Protein AF-A0A1B6L1N0-F1 (afdb_monomer_lite)

Sequence (142 aa):
MAKFVKIVRNNWKKSTFGAIAVVYGINYGHEKYKIEQLMRTYCEEAVQYGDIPVPPTLKPRHVTVILNPAANRKKAKANFEKYCAPLLHLAGYTVNIVQTESEGQARTLAADVKDTDMIVVAGGDGTLSETVTGLMRAHGRV

Structure (mmCIF, N/CA/C/O backbone):
data_AF-A0A1B6L1N0-F1
#
_entry.id   AF-A0A1B6L1N0-F1
#
loop_
_atom_site.group_PDB
_atom_site.id
_atom_site.type_symbol
_atom_site.label_atom_id
_atom_site.label_alt_id
_atom_site.label_comp_id
_atom_site.label_asym_id
_atom_site.label_entity_id
_atom_site.label_seq_id
_atom_site.pdbx_PDB_ins_code
_atom_site.Cartn_x
_atom_site.Cartn_y
_atom_site.Cartn_z
_atom_site.occupancy
_atom_site.B_iso_or_equiv
_atom_site.auth_seq_id
_atom_site.auth_comp_id
_atom_site.auth_asym_id
_atom_site.auth_atom_id
_atom_site.pdbx_PDB_model_num
ATOM 1 N N . MET A 1 1 ? 26.528 -6.184 -44.202 1.00 54.28 1 MET A N 1
ATOM 2 C CA . MET A 1 1 ? 27.504 -6.466 -43.121 1.00 54.28 1 MET A CA 1
ATOM 3 C C . MET A 1 1 ? 28.677 -5.478 -43.083 1.00 54.28 1 MET A C 1
ATOM 5 O O . MET A 1 1 ? 28.771 -4.736 -42.115 1.00 54.28 1 MET A O 1
ATOM 9 N N . ALA A 1 2 ? 29.519 -5.364 -44.122 1.00 67.88 2 ALA A N 1
ATOM 10 C CA . ALA A 1 2 ? 30.729 -4.515 -44.088 1.00 67.88 2 ALA A CA 1
ATOM 11 C C . ALA A 1 2 ? 30.488 -3.010 -43.805 1.00 67.88 2 ALA A C 1
ATOM 13 O O . ALA A 1 2 ? 31.285 -2.368 -43.122 1.00 67.88 2 ALA A O 1
ATOM 14 N N . LYS A 1 3 ? 29.369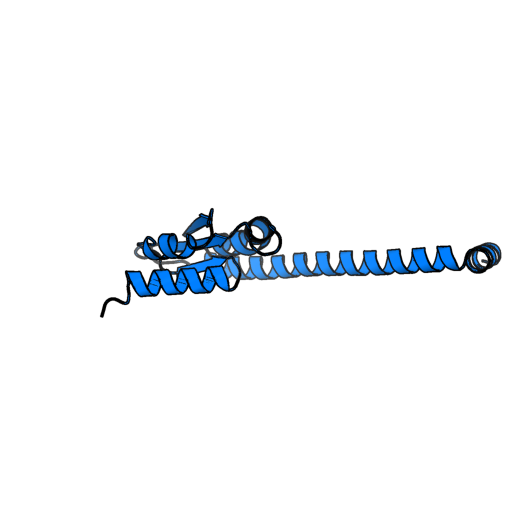 -2.443 -44.282 1.00 69.81 3 LYS A N 1
ATOM 15 C CA . LYS A 1 3 ? 28.990 -1.044 -44.003 1.00 69.81 3 LYS A CA 1
ATOM 16 C C . LYS A 1 3 ? 28.585 -0.826 -42.538 1.00 69.81 3 LYS A C 1
ATOM 18 O O . LYS A 1 3 ? 28.975 0.174 -41.952 1.00 69.81 3 LYS A O 1
ATOM 23 N N . PHE A 1 4 ? 27.883 -1.786 -41.933 1.00 70.00 4 PHE A N 1
ATOM 24 C CA . PHE A 1 4 ? 27.457 -1.727 -40.529 1.00 70.00 4 PHE A CA 1
ATOM 25 C C . PHE A 1 4 ? 28.659 -1.782 -39.581 1.00 70.00 4 PHE A C 1
ATOM 27 O O . PHE A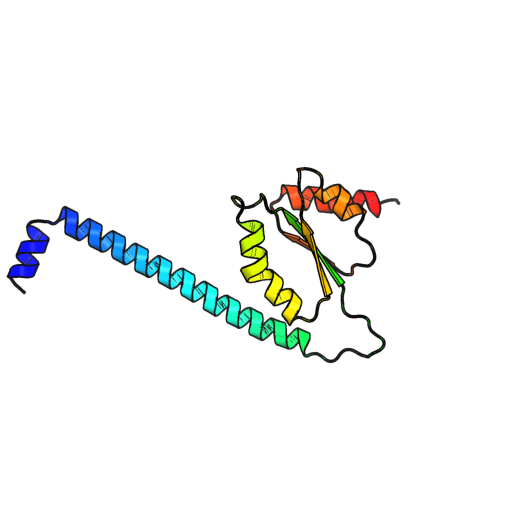 1 4 ? 28.798 -0.932 -38.709 1.00 70.00 4 PHE A O 1
ATOM 34 N N . VAL A 1 5 ? 29.601 -2.697 -39.836 1.00 72.88 5 VAL A N 1
ATOM 35 C CA . VAL A 1 5 ? 30.852 -2.799 -39.066 1.00 72.88 5 VAL A CA 1
ATOM 36 C C . VAL A 1 5 ? 31.681 -1.512 -39.171 1.00 72.88 5 VAL A C 1
ATOM 38 O O . VAL A 1 5 ? 32.196 -1.031 -38.163 1.00 72.88 5 VAL A O 1
ATOM 41 N N . LYS A 1 6 ? 31.766 -0.893 -40.361 1.00 70.38 6 LYS A N 1
ATOM 42 C CA . LYS A 1 6 ? 32.424 0.417 -40.525 1.00 70.38 6 LYS A CA 1
ATOM 43 C C . LYS A 1 6 ? 31.723 1.529 -39.743 1.00 70.38 6 LYS A C 1
ATOM 45 O O . LYS A 1 6 ? 32.414 2.341 -39.140 1.00 70.38 6 LYS A O 1
ATOM 50 N N . ILE A 1 7 ? 30.390 1.567 -39.726 1.00 71.69 7 ILE A N 1
ATOM 51 C CA . ILE A 1 7 ? 29.609 2.572 -38.984 1.00 71.69 7 ILE A CA 1
ATOM 52 C C . ILE A 1 7 ? 29.810 2.421 -37.472 1.00 71.69 7 ILE A C 1
ATOM 54 O O . ILE A 1 7 ? 30.068 3.419 -36.800 1.00 71.69 7 ILE A O 1
ATOM 58 N N . VAL A 1 8 ? 29.758 1.188 -36.957 1.00 73.00 8 VAL A N 1
ATOM 59 C CA . VAL A 1 8 ? 30.007 0.877 -35.539 1.00 73.00 8 VAL A CA 1
ATOM 60 C C . VAL A 1 8 ? 31.433 1.261 -35.146 1.00 73.00 8 VAL A C 1
ATOM 62 O O . VAL A 1 8 ? 31.630 1.921 -34.131 1.00 73.00 8 VAL A O 1
ATOM 65 N N . ARG A 1 9 ? 32.430 0.936 -35.979 1.00 73.25 9 ARG A N 1
ATOM 66 C CA . ARG A 1 9 ? 33.833 1.293 -35.720 1.00 73.25 9 ARG A CA 1
ATOM 67 C C . ARG A 1 9 ? 34.082 2.804 -35.787 1.00 73.25 9 ARG A C 1
ATOM 69 O O . ARG A 1 9 ? 34.822 3.334 -34.967 1.00 73.25 9 ARG A O 1
ATOM 76 N N . ASN A 1 10 ? 33.464 3.501 -36.742 1.00 78.69 10 ASN A N 1
ATOM 77 C CA . ASN A 1 10 ? 33.651 4.944 -36.935 1.00 78.69 10 ASN A CA 1
ATOM 78 C C . ASN A 1 10 ? 32.931 5.782 -35.864 1.00 78.69 10 ASN A C 1
ATOM 80 O O . ASN A 1 10 ? 33.377 6.870 -35.523 1.00 78.69 10 ASN A O 1
ATOM 84 N N . ASN A 1 11 ? 31.835 5.265 -35.302 1.00 83.31 11 ASN A N 1
ATOM 85 C CA . ASN A 1 11 ? 31.045 5.931 -34.265 1.00 83.31 11 ASN A CA 1
ATOM 86 C C . ASN A 1 11 ? 30.978 5.104 -32.970 1.00 83.31 11 ASN A C 1
ATOM 88 O O . ASN A 1 11 ? 29.917 5.022 -32.346 1.00 83.31 11 ASN A O 1
ATOM 92 N N . TRP A 1 12 ? 32.097 4.505 -32.550 1.00 84.44 12 TRP A N 1
ATOM 93 C CA . TRP A 1 12 ? 32.133 3.554 -31.430 1.00 84.44 12 TRP A CA 1
ATOM 94 C C . TRP A 1 12 ? 31.493 4.108 -30.146 1.00 84.44 12 TRP A C 1
ATOM 96 O O . TRP A 1 12 ? 30.693 3.421 -29.523 1.00 84.44 12 TRP A O 1
ATOM 106 N N . LYS A 1 13 ? 31.709 5.394 -29.824 1.00 87.00 13 LYS A N 1
ATOM 107 C CA . LYS A 1 13 ? 31.087 6.064 -28.663 1.00 87.00 13 LYS A CA 1
ATOM 108 C C . LYS A 1 13 ? 29.552 6.104 -28.735 1.00 87.00 13 LYS A C 1
ATOM 110 O O . LYS A 1 13 ? 28.886 5.859 -27.733 1.00 87.00 13 LYS A O 1
ATOM 115 N N . LYS A 1 14 ? 28.980 6.380 -29.916 1.00 86.62 14 LYS A N 1
ATOM 116 C CA . LYS A 1 14 ? 27.517 6.432 -30.122 1.00 86.62 14 LYS A CA 1
ATOM 117 C C . LYS A 1 14 ? 26.906 5.033 -30.084 1.00 86.62 14 LYS A C 1
ATOM 119 O O . LYS A 1 14 ? 25.828 4.853 -29.530 1.00 86.62 14 LYS A O 1
ATOM 124 N N . SER A 1 15 ? 27.617 4.049 -30.637 1.00 88.12 15 SER A N 1
ATOM 125 C CA . SER A 1 15 ? 27.182 2.651 -30.617 1.00 88.12 15 SER A CA 1
ATOM 126 C C . SER A 1 15 ? 27.169 2.086 -29.195 1.00 88.12 15 SER A C 1
ATOM 128 O O . SER A 1 15 ? 26.202 1.429 -28.819 1.00 88.12 15 SER A O 1
ATOM 130 N N . THR A 1 16 ? 28.190 2.387 -28.384 1.00 89.94 16 THR A N 1
ATOM 131 C CA . THR A 1 16 ? 28.234 1.981 -26.970 1.00 89.94 16 THR A CA 1
ATOM 132 C C . THR A 1 16 ? 27.114 2.633 -26.163 1.00 89.94 16 THR A C 1
ATOM 134 O O . THR A 1 16 ? 26.422 1.941 -25.423 1.00 89.94 16 THR A O 1
ATOM 137 N N . PHE A 1 17 ? 26.876 3.938 -26.340 1.00 94.50 17 PHE A N 1
ATOM 138 C CA . PHE A 1 17 ? 25.762 4.623 -25.675 1.00 94.50 17 PHE A CA 1
ATOM 139 C C . PHE A 1 17 ? 24.402 4.012 -26.049 1.00 94.50 17 PHE A C 1
ATOM 141 O O . PHE A 1 17 ? 23.588 3.738 -25.169 1.00 94.50 17 PHE A O 1
ATOM 148 N N . GLY A 1 18 ? 24.179 3.734 -27.338 1.00 93.12 18 GLY A N 1
ATOM 149 C CA . GLY A 1 18 ? 22.962 3.070 -27.808 1.00 93.12 18 GLY A CA 1
ATOM 150 C C . GLY A 1 18 ? 22.771 1.684 -27.189 1.00 93.12 18 GLY A C 1
ATOM 151 O O . GLY A 1 18 ? 21.677 1.370 -26.729 1.00 93.12 18 GLY A O 1
ATOM 152 N N . ALA A 1 19 ? 23.834 0.881 -27.104 1.00 93.31 19 ALA A N 1
ATOM 153 C CA . ALA A 1 19 ? 23.776 -0.435 -26.470 1.00 93.31 19 ALA A CA 1
ATOM 154 C C . ALA A 1 19 ? 23.410 -0.343 -24.978 1.00 93.31 19 ALA A C 1
ATOM 156 O O . ALA A 1 19 ? 22.538 -1.079 -24.521 1.00 93.31 19 ALA A O 1
ATOM 157 N N . ILE A 1 20 ? 24.011 0.595 -24.236 1.00 95.56 20 ILE A N 1
ATOM 158 C CA . ILE A 1 20 ? 23.689 0.826 -22.817 1.00 95.56 20 ILE A CA 1
ATOM 159 C C . ILE A 1 20 ? 22.218 1.227 -22.653 1.00 95.56 20 ILE A C 1
ATOM 161 O O . ILE A 1 20 ? 21.523 0.669 -21.805 1.00 95.56 20 ILE A O 1
ATOM 165 N N . ALA A 1 21 ? 21.725 2.150 -23.483 1.00 96.25 21 ALA A N 1
ATOM 166 C CA . ALA A 1 21 ? 20.332 2.590 -23.434 1.00 96.25 21 ALA A CA 1
ATOM 167 C C . ALA A 1 21 ? 19.349 1.441 -23.725 1.00 96.25 21 ALA A C 1
ATOM 169 O O . ALA A 1 21 ? 18.338 1.307 -23.037 1.00 96.25 21 ALA A O 1
ATOM 170 N N . VAL A 1 22 ? 19.663 0.580 -24.700 1.00 97.06 22 VAL A N 1
ATOM 171 C CA . VAL A 1 22 ? 18.850 -0.602 -25.027 1.00 97.06 22 VAL A CA 1
ATOM 172 C C . VAL A 1 22 ? 18.838 -1.602 -23.872 1.00 97.06 22 VAL A C 1
ATOM 174 O O . VAL A 1 22 ? 17.763 -2.045 -23.475 1.00 97.06 22 VAL A O 1
ATOM 177 N N . VAL A 1 23 ? 19.999 -1.926 -23.294 1.00 96.81 23 VAL A N 1
ATOM 178 C CA . VAL A 1 23 ? 20.087 -2.848 -22.147 1.00 96.81 23 VAL A CA 1
ATOM 179 C C . VAL A 1 23 ? 19.291 -2.314 -20.956 1.00 96.81 23 VAL A C 1
ATOM 181 O O . VAL A 1 23 ? 18.525 -3.058 -20.346 1.00 96.81 23 VAL A O 1
ATOM 184 N N . TYR A 1 24 ? 19.410 -1.018 -20.659 1.00 97.12 24 TYR A N 1
ATOM 185 C CA . TYR A 1 24 ? 18.618 -0.379 -19.610 1.00 97.12 24 TYR A CA 1
ATOM 186 C C . TYR A 1 24 ? 17.111 -0.475 -19.889 1.00 97.12 24 TYR A C 1
ATOM 188 O O . TYR A 1 24 ? 16.347 -0.849 -19.001 1.00 97.12 24 TYR A O 1
ATOM 196 N N . GLY A 1 25 ? 16.682 -0.200 -21.126 1.00 97.25 25 GLY A N 1
ATOM 197 C CA . GLY A 1 25 ? 15.278 -0.294 -21.529 1.00 97.25 25 GLY A CA 1
ATOM 198 C C . GLY A 1 25 ? 14.711 -1.712 -21.414 1.00 97.25 25 GLY A C 1
ATOM 199 O O . GLY A 1 25 ? 13.600 -1.885 -20.912 1.00 97.25 25 GLY A O 1
ATOM 200 N N . ILE A 1 26 ? 15.485 -2.726 -21.812 1.00 97.44 26 ILE A N 1
ATOM 201 C CA . ILE A 1 26 ? 15.102 -4.138 -21.668 1.00 97.44 26 ILE A CA 1
ATOM 202 C C . ILE A 1 26 ? 14.966 -4.504 -20.188 1.00 97.44 26 ILE A C 1
ATOM 204 O O . ILE A 1 26 ? 13.948 -5.075 -19.802 1.00 97.44 26 ILE A O 1
ATOM 208 N N . ASN A 1 27 ? 15.942 -4.140 -19.349 1.00 96.50 27 ASN A N 1
ATOM 209 C CA . ASN A 1 27 ? 15.886 -4.420 -17.912 1.00 96.50 27 ASN A CA 1
ATOM 210 C C . ASN A 1 27 ? 14.680 -3.744 -17.247 1.00 96.50 27 ASN A C 1
ATOM 212 O O . ASN A 1 27 ? 13.937 -4.404 -16.524 1.00 96.50 27 ASN A O 1
ATOM 216 N N . TYR A 1 28 ? 14.429 -2.470 -17.554 1.00 95.62 28 TYR A N 1
ATOM 217 C CA . TYR A 1 28 ? 13.274 -1.735 -17.038 1.00 95.62 28 TYR A CA 1
ATOM 218 C C . TYR A 1 28 ? 11.939 -2.364 -17.468 1.00 95.62 28 TYR A C 1
ATOM 220 O O . TYR A 1 28 ? 11.033 -2.544 -16.652 1.00 95.62 28 TYR A O 1
ATOM 228 N N . GLY A 1 29 ? 11.814 -2.736 -18.747 1.00 96.44 29 GLY A N 1
ATOM 229 C CA . GLY A 1 29 ? 10.622 -3.410 -19.262 1.00 96.44 29 GLY A CA 1
ATOM 230 C C . GLY A 1 29 ? 10.401 -4.775 -18.609 1.00 96.44 29 GLY A C 1
ATOM 231 O O . GLY A 1 29 ? 9.277 -5.111 -18.237 1.00 96.44 29 GLY A O 1
ATOM 232 N N . HIS A 1 30 ? 11.478 -5.531 -18.405 1.00 96.88 30 HIS A N 1
ATOM 233 C CA . HIS A 1 30 ? 11.431 -6.838 -17.765 1.00 96.88 30 HIS A CA 1
ATOM 234 C C . HIS A 1 30 ? 11.038 -6.751 -16.284 1.00 96.88 30 HIS A C 1
ATOM 236 O O . HIS A 1 30 ? 10.213 -7.542 -15.830 1.00 96.88 30 HIS A O 1
ATOM 242 N N . GLU A 1 31 ? 11.560 -5.776 -15.535 1.00 95.25 31 GLU A N 1
ATOM 243 C CA . GLU A 1 31 ? 11.138 -5.516 -14.151 1.00 95.25 31 GLU A CA 1
ATOM 244 C C . GLU A 1 31 ? 9.659 -5.142 -14.072 1.00 95.25 31 GLU A C 1
ATOM 246 O O . GLU A 1 31 ? 8.922 -5.696 -13.255 1.00 95.25 31 GLU A O 1
ATOM 251 N N . LYS A 1 32 ? 9.196 -4.253 -14.957 1.00 94.25 32 LYS A N 1
ATOM 252 C CA . LYS A 1 32 ? 7.788 -3.851 -14.992 1.00 94.25 32 LYS A CA 1
ATOM 253 C C . LYS A 1 32 ? 6.868 -5.038 -15.285 1.00 94.25 32 LYS A C 1
ATOM 255 O O . LYS A 1 32 ? 5.877 -5.221 -14.584 1.00 94.25 32 LYS A O 1
ATOM 260 N N . TYR A 1 33 ? 7.227 -5.863 -16.267 1.00 96.19 33 TYR A N 1
ATOM 261 C CA . TYR A 1 33 ? 6.471 -7.066 -16.606 1.00 96.19 33 TYR A CA 1
ATOM 262 C C . TYR A 1 33 ? 6.435 -8.065 -15.443 1.00 96.19 33 TYR A C 1
ATOM 264 O O . TYR A 1 33 ? 5.374 -8.589 -15.115 1.00 96.19 33 TYR A O 1
ATOM 272 N N . LYS A 1 34 ? 7.568 -8.285 -14.764 1.00 96.56 34 LYS A N 1
ATOM 273 C CA . LYS A 1 34 ? 7.629 -9.143 -13.571 1.00 96.56 34 LYS A CA 1
ATOM 274 C C . LYS A 1 34 ? 6.706 -8.661 -12.456 1.00 96.56 34 LYS A C 1
ATOM 276 O O . LYS A 1 34 ? 6.012 -9.481 -11.868 1.00 96.56 34 LYS A O 1
ATOM 281 N N . ILE A 1 35 ? 6.682 -7.356 -12.179 1.00 95.31 35 ILE A N 1
ATOM 282 C CA . ILE A 1 35 ? 5.796 -6.772 -11.160 1.00 95.31 35 ILE A CA 1
ATOM 283 C C . ILE A 1 35 ? 4.325 -6.999 -11.532 1.00 95.31 35 ILE A C 1
ATOM 285 O O . ILE A 1 35 ? 3.527 -7.339 -10.665 1.00 95.31 35 ILE A O 1
ATOM 289 N N . GLU A 1 36 ? 3.961 -6.843 -12.807 1.00 94.12 36 GLU A N 1
ATOM 290 C CA . GLU A 1 36 ? 2.588 -7.078 -13.274 1.00 94.12 36 GLU A CA 1
ATOM 291 C C . GLU A 1 36 ? 2.178 -8.554 -13.168 1.00 94.12 36 GLU A C 1
ATOM 293 O O . GLU A 1 36 ? 1.076 -8.844 -12.704 1.00 94.12 36 GLU A O 1
ATOM 298 N N . GLN A 1 37 ? 3.067 -9.489 -13.522 1.00 96.19 37 GLN A N 1
ATOM 299 C CA . GLN A 1 37 ? 2.814 -10.925 -13.337 1.00 96.19 37 GLN A CA 1
ATOM 300 C C . GLN A 1 37 ? 2.674 -11.289 -11.856 1.00 96.19 37 GLN A C 1
ATOM 302 O O . GLN A 1 37 ? 1.741 -11.992 -11.481 1.00 96.19 37 GLN A O 1
ATOM 307 N N . LEU A 1 38 ? 3.553 -10.759 -11.003 1.00 96.50 38 LEU A N 1
ATOM 308 C CA . LEU A 1 38 ? 3.496 -10.993 -9.563 1.00 96.50 38 LEU A CA 1
ATOM 309 C C . LEU A 1 38 ? 2.189 -10.461 -8.957 1.00 96.50 38 LEU A C 1
ATOM 311 O O . LEU A 1 38 ? 1.545 -11.148 -8.169 1.00 96.50 38 LEU A O 1
ATOM 315 N N . MET A 1 39 ? 1.769 -9.258 -9.362 1.00 95.12 39 MET A N 1
ATOM 316 C CA . MET A 1 39 ? 0.503 -8.671 -8.923 1.00 95.12 39 MET A CA 1
ATOM 317 C C . MET A 1 39 ? -0.688 -9.541 -9.329 1.00 95.12 39 MET A C 1
ATOM 319 O O . MET A 1 39 ? -1.592 -9.751 -8.527 1.00 95.12 39 MET A O 1
ATOM 323 N N . ARG A 1 40 ? -0.675 -10.087 -10.550 1.00 95.81 40 ARG A N 1
ATOM 324 C CA . ARG A 1 40 ? -1.717 -11.008 -11.011 1.00 95.81 40 ARG A CA 1
ATOM 325 C C . ARG A 1 40 ? -1.814 -12.236 -10.109 1.00 95.81 40 ARG A C 1
ATOM 327 O O . ARG A 1 40 ? -2.913 -12.560 -9.676 1.00 95.81 40 ARG A O 1
ATOM 334 N N . THR A 1 41 ? -0.687 -12.868 -9.791 1.00 97.12 41 THR A N 1
ATOM 335 C CA . THR A 1 41 ? -0.655 -14.039 -8.905 1.00 97.12 41 THR A CA 1
ATOM 336 C C . THR A 1 41 ? -1.200 -13.713 -7.513 1.00 97.12 41 THR A C 1
ATOM 338 O O . THR A 1 41 ? -2.027 -14.459 -7.000 1.00 97.12 41 THR A O 1
ATOM 341 N N . TYR A 1 42 ? -0.821 -12.573 -6.926 1.00 96.88 42 TYR A N 1
ATOM 342 C CA . TYR A 1 42 ? -1.368 -12.159 -5.629 1.00 96.88 42 TYR A CA 1
ATOM 343 C C . TYR A 1 42 ? -2.860 -11.825 -5.681 1.00 96.88 42 TYR A C 1
ATOM 345 O O . TYR A 1 42 ? -3.574 -12.105 -4.725 1.00 96.88 42 TYR A O 1
ATOM 353 N N . CYS A 1 43 ? -3.354 -11.242 -6.774 1.00 96.00 43 CYS A N 1
ATOM 354 C CA . CYS A 1 43 ? -4.788 -11.026 -6.955 1.00 96.00 43 CYS A CA 1
ATOM 355 C C . CYS A 1 43 ? -5.550 -12.348 -7.070 1.00 96.00 43 CYS A C 1
ATOM 357 O O . CYS A 1 43 ? -6.600 -12.487 -6.451 1.00 96.00 43 CYS A O 1
ATOM 359 N N . GLU A 1 44 ? -5.026 -13.306 -7.837 1.00 96.06 44 GLU A N 1
ATOM 360 C CA . GLU A 1 44 ? -5.608 -14.646 -7.967 1.00 96.06 44 GLU A CA 1
ATOM 361 C C . GLU A 1 44 ? -5.669 -15.349 -6.601 1.00 96.06 44 GLU A C 1
ATOM 363 O O . GLU A 1 44 ? -6.690 -15.944 -6.270 1.00 96.06 44 GLU A O 1
ATOM 368 N N . GLU A 1 45 ? -4.631 -15.212 -5.773 1.00 96.19 45 GLU A N 1
ATOM 369 C CA . GLU A 1 45 ? -4.623 -15.728 -4.399 1.00 96.19 45 GLU A CA 1
ATOM 370 C C . GLU A 1 45 ? -5.605 -14.971 -3.483 1.00 96.19 45 GLU A C 1
ATOM 372 O O . GLU A 1 45 ? -6.366 -15.587 -2.742 1.00 96.19 45 GLU A O 1
ATOM 377 N N . ALA A 1 46 ? -5.648 -13.637 -3.552 1.00 95.25 46 ALA A N 1
ATOM 378 C CA . ALA A 1 46 ? -6.545 -12.812 -2.740 1.00 95.25 46 ALA A CA 1
ATOM 379 C C . ALA A 1 46 ? -8.026 -13.146 -2.978 1.00 95.25 46 ALA A C 1
ATOM 381 O O . ALA A 1 46 ? -8.797 -13.213 -2.022 1.00 95.25 46 ALA A O 1
ATOM 382 N N . VAL A 1 47 ? -8.409 -13.406 -4.233 1.00 96.06 47 VAL A N 1
ATOM 383 C CA . VAL A 1 47 ? -9.771 -13.831 -4.599 1.00 96.06 47 VAL A CA 1
ATOM 384 C C . VAL A 1 47 ? -10.150 -15.138 -3.910 1.00 96.06 47 VAL A C 1
ATOM 386 O O . VAL A 1 47 ? -11.262 -15.251 -3.406 1.00 96.06 47 VAL A O 1
ATOM 389 N N . GLN A 1 48 ? -9.220 -16.091 -3.796 1.00 95.00 48 GLN A N 1
ATOM 390 C CA . GLN A 1 48 ? -9.497 -17.358 -3.111 1.00 95.00 48 GLN A CA 1
ATOM 391 C C . GLN A 1 48 ? -9.897 -17.148 -1.650 1.00 95.00 48 GLN A C 1
ATOM 393 O O . GLN A 1 48 ? -10.725 -17.902 -1.152 1.00 95.00 48 GLN A O 1
ATOM 398 N N . TYR A 1 49 ? -9.347 -16.133 -0.973 1.00 91.62 49 TYR A N 1
ATOM 399 C CA . TYR A 1 49 ? -9.758 -15.776 0.387 1.00 91.62 49 TYR A CA 1
ATOM 400 C C . TYR A 1 49 ? -11.113 -15.060 0.428 1.00 91.62 49 TYR A C 1
ATOM 402 O O . TYR A 1 49 ? -11.879 -15.280 1.365 1.00 91.62 49 TYR A O 1
ATOM 410 N N . GLY A 1 50 ? -11.411 -14.223 -0.569 1.00 90.69 50 GLY A N 1
ATOM 411 C CA . GLY A 1 50 ? -12.687 -13.513 -0.675 1.00 90.69 50 GLY A CA 1
ATOM 412 C C . GLY A 1 50 ? -13.874 -14.420 -1.013 1.00 90.69 50 GLY A C 1
ATOM 413 O O . GLY A 1 50 ? -14.981 -14.171 -0.541 1.00 90.69 50 GLY A O 1
ATOM 414 N N . ASP A 1 51 ? -13.639 -15.495 -1.768 1.00 91.94 51 ASP A N 1
ATOM 415 C CA . ASP A 1 51 ? -14.668 -16.461 -2.178 1.00 91.94 51 ASP A CA 1
ATOM 416 C C . ASP A 1 51 ? -15.047 -17.460 -1.067 1.00 91.94 51 ASP A C 1
ATOM 418 O O . ASP A 1 51 ? -15.990 -18.242 -1.224 1.00 91.94 51 ASP A O 1
ATOM 422 N N . ILE A 1 52 ? -14.340 -17.454 0.071 1.00 90.81 52 ILE A N 1
ATOM 423 C CA . ILE A 1 52 ? -14.655 -18.332 1.202 1.00 90.81 52 ILE A CA 1
ATOM 424 C C . ILE A 1 52 ? -15.998 -17.892 1.804 1.00 90.81 52 ILE A C 1
ATOM 426 O O . ILE A 1 52 ? -16.104 -16.778 2.324 1.00 90.81 52 ILE A O 1
ATOM 430 N N . PRO A 1 53 ? -17.030 -18.755 1.803 1.00 86.94 53 PRO A N 1
ATOM 431 C CA . PRO A 1 53 ? -18.326 -18.388 2.344 1.00 86.94 53 PRO A CA 1
ATOM 432 C C . PRO A 1 53 ? -18.227 -18.199 3.858 1.00 86.94 53 PRO A C 1
ATOM 434 O O . PRO A 1 53 ? -17.819 -19.097 4.597 1.00 86.94 53 PRO A O 1
ATOM 437 N N . VAL A 1 54 ? -18.647 -17.028 4.326 1.00 86.25 54 VAL A N 1
ATOM 438 C CA . VAL A 1 54 ? -18.785 -16.722 5.751 1.00 86.25 54 VAL A CA 1
ATOM 439 C C . VAL A 1 54 ? -20.238 -16.895 6.199 1.00 86.25 54 VAL A C 1
ATOM 441 O O . VAL A 1 54 ? -21.159 -16.578 5.442 1.00 86.25 54 VAL A O 1
ATOM 444 N N . PRO A 1 55 ? -20.481 -17.393 7.426 1.00 88.44 55 PRO A N 1
ATOM 445 C CA . PRO A 1 55 ? -21.827 -17.458 7.978 1.00 88.44 55 PRO A CA 1
ATOM 446 C C . PRO A 1 55 ? -22.487 -16.070 7.993 1.00 88.44 55 PRO A C 1
ATOM 448 O O . PRO A 1 55 ? -21.818 -15.093 8.327 1.00 88.44 55 PRO A O 1
ATOM 451 N N . PRO A 1 56 ? -23.803 -15.963 7.738 1.00 83.69 56 PRO A N 1
ATOM 452 C CA . PRO A 1 56 ? -24.513 -14.677 7.707 1.00 83.69 56 PRO A CA 1
ATOM 453 C C . PRO A 1 56 ? -24.552 -13.958 9.067 1.00 83.69 56 PRO A C 1
ATOM 455 O O . PRO A 1 56 ? -24.934 -12.795 9.148 1.00 83.69 56 PRO A O 1
ATOM 458 N N . THR A 1 57 ? -24.174 -14.644 10.146 1.00 86.69 57 THR A N 1
ATOM 459 C CA . THR A 1 57 ? -24.040 -14.080 11.494 1.00 86.69 57 THR A CA 1
ATOM 460 C C . THR A 1 57 ? -22.712 -13.356 11.713 1.00 86.69 57 THR A C 1
ATOM 462 O O . THR A 1 57 ? -22.604 -12.565 12.651 1.00 86.69 57 THR A O 1
ATOM 465 N N . LEU A 1 58 ? -21.700 -13.619 10.881 1.00 83.62 58 LEU A N 1
ATOM 466 C CA . LEU A 1 58 ? -20.377 -13.023 10.998 1.00 83.62 58 LEU A CA 1
ATOM 467 C C . LEU A 1 58 ? -20.313 -11.744 10.158 1.00 83.62 58 LEU A C 1
ATOM 469 O O . LEU A 1 58 ? -20.598 -11.755 8.962 1.00 83.62 58 LEU A O 1
ATOM 473 N N . LYS A 1 59 ? -19.921 -10.631 10.782 1.00 83.44 59 LYS A N 1
ATOM 474 C CA . LYS A 1 59 ? -19.683 -9.384 10.0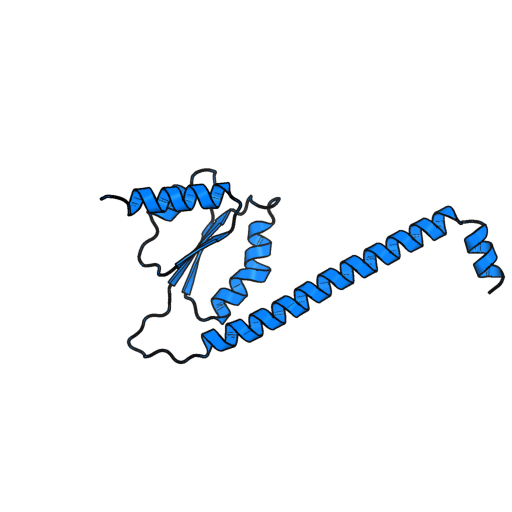50 1.00 83.44 59 LYS A CA 1
ATOM 475 C C . LYS A 1 59 ? -18.418 -9.511 9.186 1.00 83.44 59 LYS A C 1
ATOM 477 O O . LYS A 1 59 ? -17.464 -10.159 9.624 1.00 83.44 59 LYS A O 1
ATOM 482 N N . PRO A 1 60 ? -18.380 -8.887 7.993 1.00 83.00 60 PRO A N 1
ATOM 483 C CA . PRO A 1 60 ? -17.151 -8.768 7.218 1.00 83.00 60 PRO A CA 1
ATOM 484 C C . PRO A 1 60 ? -16.051 -8.122 8.056 1.00 83.00 60 PRO A C 1
ATOM 486 O O . PRO A 1 60 ? -16.317 -7.210 8.837 1.00 83.00 60 PRO A O 1
ATOM 489 N N . ARG A 1 61 ? -14.813 -8.583 7.881 1.00 89.81 61 ARG A N 1
ATOM 490 C CA . ARG A 1 61 ? -13.674 -8.047 8.627 1.00 89.81 61 ARG A CA 1
ATOM 491 C C . ARG A 1 61 ? -13.399 -6.603 8.210 1.00 89.81 61 ARG A C 1
ATOM 493 O O . ARG A 1 61 ? -13.302 -6.306 7.013 1.00 89.81 61 ARG A O 1
ATOM 500 N N . HIS A 1 62 ? -13.249 -5.723 9.191 1.00 93.19 62 HIS A N 1
ATOM 501 C CA . HIS A 1 62 ? -12.973 -4.305 8.979 1.00 93.19 62 HIS A CA 1
ATOM 502 C C . HIS A 1 62 ? -11.478 -4.023 9.104 1.00 93.19 62 HIS A C 1
ATOM 504 O O . HIS A 1 62 ? -10.843 -4.363 10.106 1.00 93.19 62 HIS A O 1
ATOM 510 N N . VAL A 1 63 ? -10.918 -3.377 8.083 1.00 94.81 63 VAL A N 1
ATOM 511 C CA . VAL A 1 63 ? -9.501 -3.020 8.019 1.00 94.81 63 VAL A CA 1
ATOM 512 C C . VAL A 1 63 ? -9.375 -1.513 7.903 1.00 94.81 63 VAL A C 1
ATOM 514 O O . VAL A 1 63 ? -9.853 -0.928 6.933 1.00 94.81 63 VAL A O 1
ATOM 517 N N . THR A 1 64 ? -8.681 -0.890 8.852 1.00 95.19 64 THR A N 1
ATOM 518 C CA . THR A 1 64 ? -8.335 0.532 8.759 1.00 95.19 64 THR A CA 1
ATOM 519 C C . THR A 1 64 ? -6.885 0.683 8.321 1.00 95.19 64 THR A C 1
ATOM 521 O O . THR A 1 64 ? -5.964 0.178 8.962 1.00 95.19 64 THR A O 1
ATOM 524 N N . VAL A 1 65 ? -6.674 1.391 7.218 1.00 95.75 65 VAL A N 1
ATOM 525 C CA . VAL A 1 65 ? -5.357 1.671 6.655 1.00 95.75 65 VAL A CA 1
ATOM 526 C C . VAL A 1 65 ? -4.964 3.103 6.983 1.00 95.75 65 VAL A C 1
ATOM 528 O O . VAL A 1 65 ? -5.610 4.038 6.518 1.00 95.75 65 VAL A O 1
ATOM 531 N N . ILE A 1 66 ? -3.878 3.282 7.732 1.00 95.25 66 ILE A N 1
ATOM 532 C CA . ILE A 1 66 ? -3.269 4.590 7.989 1.00 95.25 66 ILE A CA 1
ATOM 533 C C . ILE A 1 66 ? -2.188 4.820 6.934 1.00 95.25 66 ILE A C 1
ATOM 535 O O . ILE A 1 66 ? -1.133 4.183 6.955 1.00 95.25 66 ILE A O 1
ATOM 539 N N . LEU A 1 67 ? -2.464 5.714 5.988 1.00 95.44 67 LEU A N 1
ATOM 540 C CA . LEU A 1 67 ? -1.617 5.993 4.834 1.00 95.44 67 LEU A CA 1
ATOM 541 C C . LEU A 1 67 ? -0.911 7.342 4.988 1.00 95.44 67 LEU A C 1
ATOM 543 O O . LEU A 1 67 ? -1.562 8.380 5.056 1.00 95.44 67 LEU A O 1
ATOM 547 N N . ASN A 1 68 ? 0.421 7.344 4.925 1.00 94.81 68 ASN A N 1
ATOM 548 C CA . ASN A 1 68 ? 1.210 8.564 4.791 1.00 94.81 68 ASN A CA 1
ATOM 549 C C . ASN A 1 68 ? 1.523 8.852 3.311 1.00 94.81 68 ASN A C 1
ATOM 551 O O . ASN A 1 68 ? 2.459 8.262 2.762 1.00 94.81 68 ASN A O 1
ATOM 555 N N . PRO A 1 69 ? 0.799 9.773 2.642 1.00 92.38 69 PRO A N 1
ATOM 556 C CA . PRO A 1 69 ? 1.004 10.060 1.226 1.00 92.38 69 PRO A CA 1
ATOM 557 C C . PRO A 1 69 ? 2.372 10.693 0.932 1.00 92.38 69 PRO A C 1
ATOM 559 O O . PRO A 1 69 ? 2.872 10.540 -0.184 1.00 92.38 69 PRO A O 1
ATOM 562 N N . ALA A 1 70 ? 2.997 11.373 1.900 1.00 90.44 70 ALA A N 1
ATOM 563 C CA . ALA A 1 70 ? 4.308 12.001 1.732 1.00 90.44 70 ALA A CA 1
ATOM 564 C C . ALA A 1 70 ? 5.467 10.985 1.754 1.00 90.44 70 ALA A C 1
ATOM 566 O O . ALA A 1 70 ? 6.565 11.288 1.271 1.00 90.44 70 ALA A O 1
ATOM 567 N N . ALA A 1 71 ? 5.226 9.767 2.251 1.00 86.88 71 ALA A N 1
ATOM 568 C CA . ALA A 1 71 ? 6.232 8.718 2.322 1.00 86.88 71 ALA A CA 1
ATOM 569 C C . ALA A 1 71 ? 6.720 8.266 0.930 1.00 86.88 71 ALA A C 1
ATOM 571 O O . ALA A 1 71 ? 6.053 8.425 -0.100 1.00 86.88 71 ALA A O 1
ATOM 572 N N . ASN A 1 72 ? 7.927 7.691 0.905 1.00 86.88 72 ASN A N 1
ATOM 573 C CA . ASN A 1 72 ? 8.569 7.142 -0.291 1.00 86.88 72 ASN A CA 1
ATOM 574 C C . ASN A 1 72 ? 8.559 8.110 -1.496 1.00 86.88 72 ASN A C 1
ATOM 576 O O . ASN A 1 72 ? 8.058 7.794 -2.577 1.00 86.88 72 ASN A O 1
ATOM 580 N N . ARG A 1 73 ? 9.083 9.328 -1.298 1.00 89.06 73 ARG A N 1
ATOM 581 C CA . ARG A 1 73 ? 9.138 10.389 -2.326 1.00 89.06 73 ARG A CA 1
ATOM 582 C C . ARG A 1 73 ? 7.757 10.725 -2.913 1.00 89.06 73 ARG A C 1
ATOM 584 O O . ARG A 1 73 ? 7.636 10.910 -4.124 1.00 89.06 73 ARG A O 1
ATOM 591 N N . LYS A 1 74 ? 6.726 10.789 -2.062 1.00 88.38 74 LYS A N 1
ATOM 592 C CA . LYS A 1 74 ? 5.325 11.068 -2.436 1.00 88.38 74 LYS A CA 1
ATOM 593 C C . LYS A 1 74 ? 4.680 10.018 -3.353 1.00 88.38 74 LYS A C 1
ATOM 595 O O . LYS A 1 74 ? 3.709 10.309 -4.047 1.00 88.38 74 LYS A O 1
ATOM 600 N N . LYS A 1 75 ? 5.221 8.795 -3.385 1.00 91.06 75 LYS A N 1
ATOM 601 C CA . LYS A 1 75 ? 4.680 7.683 -4.189 1.00 91.06 75 LYS A CA 1
ATOM 602 C C . LYS A 1 75 ? 3.852 6.697 -3.373 1.00 91.06 75 LYS A C 1
ATOM 604 O O . LYS A 1 75 ? 3.234 5.820 -3.965 1.00 91.06 75 LYS A O 1
ATOM 609 N N . ALA A 1 76 ? 3.829 6.823 -2.044 1.00 91.94 76 ALA A N 1
ATOM 610 C CA . ALA A 1 76 ? 3.135 5.883 -1.166 1.00 91.94 76 ALA A CA 1
ATOM 611 C C . ALA A 1 76 ? 1.648 5.737 -1.517 1.00 91.94 76 ALA A C 1
ATOM 613 O O . ALA A 1 76 ? 1.186 4.615 -1.687 1.00 91.94 76 ALA A O 1
ATOM 614 N N . LYS A 1 77 ? 0.935 6.851 -1.734 1.00 93.69 77 LYS A N 1
ATOM 615 C CA . LYS A 1 77 ? -0.479 6.830 -2.141 1.00 93.69 77 LYS A CA 1
ATOM 616 C C . LYS A 1 77 ? -0.698 6.072 -3.452 1.00 93.69 77 LYS A C 1
ATOM 618 O O . LYS A 1 77 ? -1.456 5.112 -3.483 1.00 93.69 77 LYS A O 1
ATOM 623 N N . ALA A 1 78 ? 0.025 6.454 -4.505 1.00 94.19 78 ALA A N 1
ATOM 624 C CA . ALA A 1 78 ? -0.107 5.827 -5.819 1.00 94.19 78 ALA A CA 1
ATOM 625 C C . ALA A 1 78 ? 0.262 4.334 -5.794 1.00 94.19 78 ALA A C 1
ATOM 627 O O . ALA A 1 78 ? -0.391 3.518 -6.439 1.00 94.19 78 ALA A O 1
ATOM 628 N N . ASN A 1 79 ? 1.296 3.958 -5.037 1.00 93.69 79 ASN A N 1
ATOM 629 C CA . ASN A 1 79 ? 1.688 2.558 -4.887 1.00 93.69 79 ASN A CA 1
ATOM 630 C C . ASN A 1 79 ? 0.655 1.762 -4.083 1.00 93.69 79 ASN A C 1
ATOM 632 O O . ASN A 1 79 ? 0.356 0.629 -4.448 1.00 93.69 79 ASN A O 1
ATOM 636 N N . PHE A 1 80 ? 0.102 2.343 -3.018 1.00 95.06 80 PHE A N 1
ATOM 637 C CA . PHE A 1 80 ? -0.931 1.701 -2.215 1.00 95.06 80 PHE A CA 1
ATOM 638 C C . PHE A 1 80 ? -2.197 1.451 -3.043 1.00 95.06 80 PHE A C 1
ATOM 640 O O . PHE A 1 80 ? -2.677 0.321 -3.091 1.00 95.06 80 PHE A O 1
ATOM 647 N N . GLU A 1 81 ? -2.684 2.467 -3.757 1.00 94.44 81 GLU A N 1
ATOM 648 C CA . GLU A 1 81 ? -3.855 2.355 -4.638 1.00 94.44 81 GLU A CA 1
ATOM 649 C C . GLU A 1 81 ? -3.632 1.335 -5.762 1.00 94.44 81 GLU A C 1
ATOM 651 O O . GLU A 1 81 ? -4.544 0.591 -6.111 1.00 94.44 81 GLU A O 1
ATOM 656 N N . LYS A 1 82 ? -2.413 1.263 -6.310 1.00 94.25 82 LYS A N 1
ATOM 657 C CA . LYS A 1 82 ? -2.099 0.353 -7.415 1.00 94.25 82 LYS A CA 1
ATOM 658 C C . LYS A 1 82 ? -1.899 -1.100 -6.979 1.00 94.25 82 LYS A C 1
ATOM 660 O O . LYS A 1 82 ? -2.297 -1.998 -7.714 1.00 94.25 82 LYS A O 1
ATOM 665 N N . TYR A 1 83 ? -1.236 -1.336 -5.848 1.00 94.19 83 TYR A N 1
ATOM 666 C CA . TYR A 1 83 ? -0.755 -2.674 -5.480 1.00 94.19 83 TYR A CA 1
ATOM 667 C C . TYR A 1 83 ? -1.426 -3.257 -4.236 1.00 94.19 83 TYR A C 1
ATOM 669 O O . TYR A 1 83 ? -1.598 -4.464 -4.162 1.00 94.19 83 TYR A O 1
ATOM 677 N N . CYS A 1 84 ? -1.815 -2.441 -3.257 1.00 94.50 84 CYS A N 1
ATOM 678 C CA . CYS A 1 84 ? -2.303 -2.945 -1.969 1.00 94.50 84 CYS A CA 1
ATOM 679 C C . CYS A 1 84 ? -3.829 -2.899 -1.864 1.00 94.50 84 CYS A C 1
ATOM 681 O O . CYS A 1 84 ? -4.440 -3.874 -1.433 1.00 94.50 84 CYS A O 1
ATOM 683 N N . ALA A 1 85 ? -4.450 -1.793 -2.284 1.00 94.62 85 ALA A N 1
ATOM 684 C CA . ALA A 1 85 ? -5.900 -1.628 -2.224 1.00 94.62 85 ALA A CA 1
ATOM 685 C C . ALA A 1 85 ? -6.661 -2.745 -2.969 1.00 94.62 85 ALA A C 1
ATOM 687 O O . ALA A 1 85 ? -7.583 -3.305 -2.374 1.00 94.62 85 ALA A O 1
ATOM 688 N N . PRO A 1 86 ? -6.264 -3.166 -4.193 1.00 95.50 86 PRO A N 1
ATOM 689 C CA . PRO A 1 86 ? -6.950 -4.251 -4.888 1.00 95.50 86 PRO A CA 1
ATOM 690 C C . PRO A 1 86 ? -6.912 -5.566 -4.106 1.00 95.50 86 PRO A C 1
ATOM 692 O O . PRO A 1 86 ? -7.916 -6.259 -4.049 1.00 95.50 86 PRO A O 1
ATOM 695 N N . LEU A 1 87 ? -5.792 -5.889 -3.452 1.00 96.12 87 LEU A N 1
ATOM 696 C CA . LEU A 1 87 ? -5.655 -7.132 -2.686 1.00 96.12 87 LEU A CA 1
ATOM 697 C C . LEU A 1 87 ? -6.608 -7.166 -1.490 1.00 96.12 87 LEU A C 1
ATOM 699 O O . LEU A 1 87 ? -7.264 -8.176 -1.254 1.00 96.12 87 LEU A O 1
ATOM 703 N N . LEU A 1 88 ? -6.723 -6.051 -0.764 1.00 95.00 88 LEU A N 1
ATOM 704 C CA . LEU A 1 88 ? -7.625 -5.960 0.383 1.00 95.00 88 LEU A CA 1
ATOM 705 C C . LEU A 1 88 ? -9.096 -6.066 -0.040 1.00 95.00 88 LEU A C 1
ATOM 707 O O . LEU A 1 88 ? -9.877 -6.743 0.624 1.00 95.00 88 LEU A O 1
ATOM 711 N N . HIS A 1 89 ? -9.468 -5.439 -1.158 1.00 94.00 89 HIS A N 1
ATOM 712 C CA . HIS A 1 89 ? -10.829 -5.530 -1.681 1.00 94.00 89 HIS A CA 1
ATOM 713 C C . HIS A 1 89 ? -11.161 -6.928 -2.216 1.00 94.00 89 HIS A C 1
ATOM 715 O O . HIS A 1 89 ? -12.243 -7.437 -1.933 1.00 94.00 89 HIS A O 1
ATOM 721 N N . LEU A 1 90 ? -10.236 -7.567 -2.941 1.00 95.12 90 LEU A N 1
ATOM 722 C CA . LEU A 1 90 ? -10.430 -8.924 -3.467 1.00 95.12 90 LEU A CA 1
ATOM 723 C C . LEU A 1 90 ? -10.527 -9.970 -2.354 1.00 95.12 90 LEU A C 1
ATOM 725 O O . LEU A 1 90 ? -11.289 -10.917 -2.487 1.00 95.12 90 LEU A O 1
ATOM 729 N N . ALA A 1 91 ? -9.822 -9.771 -1.240 1.00 93.38 91 ALA A N 1
ATOM 730 C CA . ALA A 1 91 ? -9.910 -10.646 -0.075 1.00 93.38 91 ALA A CA 1
ATOM 731 C C . ALA A 1 91 ? -11.191 -10.450 0.767 1.00 93.38 91 ALA A C 1
ATOM 733 O O . ALA A 1 91 ? -11.326 -11.069 1.821 1.00 93.38 91 ALA A O 1
ATOM 734 N N . GLY A 1 92 ? -12.129 -9.594 0.338 1.00 91.69 92 GLY A N 1
ATOM 735 C CA . GLY A 1 92 ? -13.430 -9.420 0.993 1.00 91.69 92 GLY A CA 1
ATOM 736 C C . GLY A 1 92 ? -13.412 -8.546 2.253 1.00 91.69 92 GLY A C 1
ATOM 737 O O . GLY A 1 92 ? -14.340 -8.611 3.061 1.00 91.69 92 GLY A O 1
ATOM 738 N N . TYR A 1 93 ? -12.375 -7.725 2.448 1.00 93.31 93 TYR A N 1
ATOM 739 C CA . TYR A 1 93 ? -12.300 -6.806 3.585 1.00 93.31 93 TYR A CA 1
ATOM 740 C C . TYR A 1 93 ? -13.087 -5.515 3.341 1.00 93.31 93 TYR A C 1
ATOM 742 O O . TYR A 1 93 ? -13.035 -4.921 2.260 1.00 93.31 93 TYR A O 1
ATOM 750 N N . THR A 1 94 ? -13.727 -5.004 4.395 1.00 92.06 94 THR A N 1
ATOM 751 C CA . THR A 1 94 ? -14.220 -3.622 4.404 1.00 92.06 94 THR A CA 1
ATOM 752 C C . THR A 1 94 ? -13.052 -2.700 4.731 1.00 92.06 94 THR A C 1
ATOM 754 O O . THR A 1 94 ? -12.628 -2.605 5.883 1.00 92.06 94 THR A O 1
ATOM 757 N N . VAL A 1 95 ? -12.507 -2.041 3.708 1.00 93.69 95 VAL A N 1
ATOM 758 C CA . VAL A 1 95 ? -11.302 -1.211 3.828 1.00 93.69 95 VAL A CA 1
ATOM 759 C C . VAL A 1 95 ? -11.674 0.250 4.069 1.00 93.69 95 VAL A C 1
ATOM 761 O O . VAL A 1 95 ? -12.341 0.868 3.241 1.00 93.69 95 VAL A O 1
ATOM 764 N N . ASN A 1 96 ? -11.188 0.822 5.167 1.00 94.00 96 ASN A N 1
ATOM 765 C CA . ASN A 1 96 ? -11.246 2.250 5.456 1.00 94.00 96 ASN A CA 1
ATOM 766 C C . ASN A 1 96 ? -9.846 2.859 5.316 1.00 94.00 96 ASN A C 1
ATOM 768 O O . ASN A 1 96 ? -8.934 2.471 6.041 1.00 94.00 96 ASN A O 1
ATOM 772 N N . ILE A 1 97 ? -9.652 3.799 4.391 1.00 93.94 97 ILE A N 1
ATOM 773 C CA . ILE A 1 97 ? -8.339 4.404 4.127 1.00 93.94 97 ILE A CA 1
ATOM 774 C C . ILE A 1 97 ? -8.308 5.804 4.731 1.00 93.94 97 ILE A C 1
ATOM 776 O O . ILE A 1 97 ? -8.995 6.708 4.257 1.00 93.94 97 ILE A O 1
ATOM 780 N N . VAL A 1 98 ? -7.455 5.999 5.732 1.00 93.62 98 VAL A N 1
ATOM 781 C CA . VAL A 1 98 ? -7.266 7.272 6.425 1.00 93.62 98 VAL A CA 1
ATOM 782 C C . VAL A 1 98 ? -5.887 7.821 6.081 1.00 93.62 98 VAL A C 1
ATOM 784 O O . VAL A 1 98 ? -4.868 7.174 6.315 1.00 93.62 98 VAL A O 1
ATOM 787 N N . GLN A 1 99 ? -5.849 9.011 5.489 1.00 93.88 99 GLN A N 1
ATOM 788 C CA . GLN A 1 99 ? -4.603 9.650 5.069 1.00 93.88 99 GLN A CA 1
ATOM 789 C C . GLN A 1 99 ? -4.091 10.605 6.146 1.00 93.88 99 GLN A C 1
ATOM 791 O O . GLN A 1 99 ? -4.872 11.343 6.738 1.00 93.88 99 GLN A O 1
ATOM 796 N N . THR A 1 100 ? -2.776 10.617 6.365 1.00 93.44 100 THR A N 1
ATOM 797 C CA . THR A 1 100 ? -2.122 11.611 7.220 1.00 93.44 100 THR A CA 1
ATOM 798 C C . THR A 1 100 ? -1.784 12.870 6.418 1.00 93.44 100 THR A C 1
ATOM 800 O O . THR A 1 100 ? -1.224 12.796 5.324 1.00 93.44 100 THR A O 1
ATOM 803 N N . GLU A 1 101 ? -2.046 14.027 6.995 1.00 90.19 101 GLU A N 1
ATOM 804 C CA . GLU A 1 101 ? -1.787 15.372 6.495 1.00 90.19 101 GLU A CA 1
ATOM 805 C C . GLU A 1 101 ? -0.475 15.947 7.049 1.00 90.19 101 GLU A C 1
ATOM 807 O O . GLU A 1 101 ? 0.181 16.742 6.376 1.00 90.19 101 GLU A O 1
ATOM 812 N N . SER A 1 102 ? -0.063 15.530 8.252 1.00 87.69 102 SER A N 1
ATOM 813 C CA . SER A 1 102 ? 1.133 16.034 8.938 1.00 87.69 102 SER A CA 1
ATOM 814 C C . SER A 1 102 ? 1.830 14.977 9.805 1.00 87.69 102 SER A C 1
ATOM 816 O O . SER A 1 102 ? 1.276 13.917 10.107 1.00 87.69 102 SER A O 1
ATOM 818 N N . GLU A 1 103 ? 3.075 15.271 10.195 1.00 85.44 103 GLU A N 1
ATOM 819 C CA . GLU A 1 103 ? 3.843 14.470 11.155 1.00 85.44 103 GLU A CA 1
ATOM 820 C C . GLU A 1 103 ? 3.134 14.427 12.516 1.00 85.44 103 GLU A C 1
ATOM 822 O O . GLU A 1 103 ? 2.562 15.422 12.970 1.00 85.44 103 GLU A O 1
ATOM 827 N N . GLY A 1 104 ? 3.131 13.263 13.161 1.00 85.50 104 GLY A N 1
ATOM 828 C CA . GLY A 1 104 ? 2.430 13.040 14.421 1.00 85.50 104 GLY A CA 1
ATOM 829 C C . GLY A 1 104 ? 0.923 12.799 14.288 1.00 85.50 104 GLY A C 1
ATOM 830 O O . GLY A 1 104 ? 0.314 12.335 15.255 1.00 85.50 104 GLY A O 1
ATOM 831 N N . GLN A 1 105 ? 0.297 13.041 13.128 1.00 92.00 105 GLN A N 1
ATOM 832 C CA . GLN A 1 105 ? -1.145 12.814 12.965 1.00 92.00 105 GLN A CA 1
ATOM 833 C C . GLN A 1 105 ? -1.503 11.322 12.952 1.00 92.00 105 GLN A C 1
ATOM 835 O O . GLN A 1 105 ? -2.575 10.957 13.437 1.00 92.00 105 GLN A O 1
ATOM 84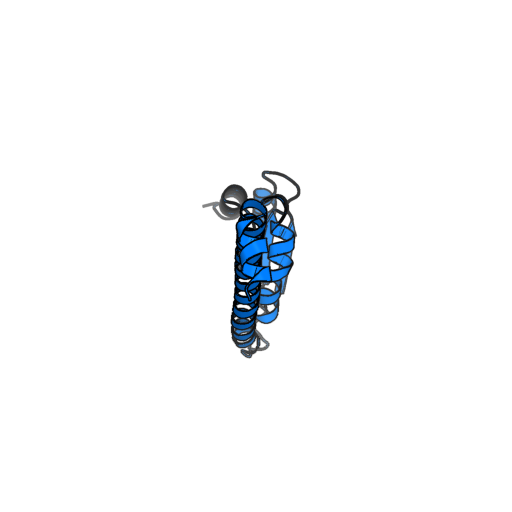0 N N . ALA A 1 106 ? -0.605 10.443 12.483 1.00 92.38 106 ALA A N 1
ATOM 841 C CA . ALA A 1 106 ? -0.843 8.995 12.495 1.00 92.38 106 ALA A CA 1
ATOM 842 C C . ALA A 1 106 ? -1.131 8.484 13.912 1.00 92.38 106 ALA A C 1
ATOM 844 O O . ALA A 1 106 ? -1.964 7.605 14.103 1.00 92.38 106 ALA A O 1
ATOM 845 N N . ARG A 1 107 ? -0.498 9.095 14.918 1.00 93.00 107 ARG A N 1
ATOM 846 C CA . ARG A 1 107 ? -0.707 8.788 16.332 1.00 93.00 107 ARG A CA 1
ATOM 847 C C . ARG A 1 107 ? -2.123 9.118 16.809 1.00 93.00 107 ARG A C 1
ATOM 849 O O . ARG A 1 107 ? -2.700 8.328 17.550 1.00 93.00 107 ARG A O 1
ATOM 856 N N . THR A 1 108 ? -2.661 10.276 16.426 1.00 91.81 108 THR A N 1
ATOM 857 C CA . THR A 1 108 ? -4.028 10.685 16.793 1.00 91.81 108 THR A CA 1
ATOM 858 C C . THR A 1 108 ? -5.048 9.818 16.069 1.00 91.81 108 THR A C 1
ATOM 860 O O . THR A 1 108 ? -5.932 9.261 16.706 1.00 91.81 108 THR A O 1
ATOM 863 N N . LEU A 1 109 ? -4.853 9.609 14.764 1.00 92.19 109 LEU A N 1
ATOM 864 C CA . LEU A 1 109 ? -5.723 8.751 13.961 1.00 92.19 109 LEU A CA 1
ATOM 865 C C . LEU A 1 109 ? -5.767 7.328 14.517 1.00 92.19 109 LEU A C 1
ATOM 867 O O . LEU A 1 109 ? -6.848 6.777 14.665 1.00 92.19 109 LEU A O 1
ATOM 871 N N . ALA A 1 110 ? -4.613 6.765 14.884 1.00 91.75 110 ALA A N 1
ATOM 872 C CA . ALA A 1 110 ? -4.512 5.437 15.481 1.00 91.75 110 ALA A CA 1
ATOM 873 C C . ALA A 1 110 ? -5.214 5.324 16.843 1.00 91.75 110 ALA A C 1
ATOM 875 O O . ALA A 1 110 ? -5.727 4.258 17.169 1.00 91.75 110 ALA A O 1
ATOM 876 N N . ALA A 1 111 ? -5.240 6.402 17.630 1.00 89.44 111 ALA A N 1
ATOM 877 C CA . ALA A 1 111 ? -5.949 6.442 18.907 1.00 89.44 111 ALA A CA 1
ATOM 878 C C . ALA A 1 111 ? -7.477 6.533 18.740 1.00 89.44 111 ALA A C 1
ATOM 880 O O . ALA A 1 111 ? -8.213 6.076 19.613 1.00 89.44 111 ALA A O 1
ATOM 881 N N . ASP A 1 112 ? -7.937 7.100 17.623 1.00 88.19 112 ASP A N 1
ATOM 882 C CA . ASP A 1 112 ? -9.357 7.265 17.303 1.00 88.19 112 ASP A CA 1
ATOM 883 C C . ASP A 1 112 ? -9.947 6.082 16.515 1.00 88.19 112 ASP A C 1
ATOM 885 O O . ASP A 1 112 ? -11.164 6.035 16.311 1.00 88.19 112 ASP A O 1
ATOM 889 N N . VAL A 1 113 ? -9.126 5.111 16.087 1.00 86.94 113 VAL A N 1
ATOM 890 C CA . VAL A 1 113 ? -9.618 3.897 15.420 1.00 86.94 113 VAL A CA 1
ATOM 891 C C . VAL A 1 113 ? -10.492 3.101 16.390 1.00 86.94 113 VAL A C 1
ATOM 893 O O . VAL A 1 113 ? -10.029 2.609 17.416 1.00 86.94 113 VAL A O 1
ATOM 896 N N . LYS A 1 114 ? -11.767 2.942 16.033 1.00 81.19 114 LYS A N 1
ATOM 897 C CA . LYS A 1 114 ? -12.747 2.114 16.744 1.00 81.19 114 LYS A CA 1
ATOM 898 C C . LYS A 1 114 ? -13.305 1.062 15.795 1.00 81.19 114 LYS A C 1
ATOM 900 O O . LYS A 1 114 ? -13.319 1.273 14.584 1.00 81.19 114 LYS A O 1
ATOM 905 N N . ASP A 1 115 ? -13.750 -0.059 16.357 1.00 80.62 115 ASP A N 1
ATOM 906 C CA . ASP A 1 115 ? -14.488 -1.105 15.637 1.00 80.62 115 ASP A CA 1
ATOM 907 C C . ASP A 1 115 ? -13.776 -1.607 14.362 1.00 80.62 115 ASP A C 1
ATOM 909 O O . ASP A 1 115 ? -14.369 -1.754 13.296 1.00 80.62 115 ASP A O 1
ATOM 913 N N . THR A 1 116 ? -12.466 -1.839 14.465 1.00 88.69 116 THR A N 1
ATOM 914 C CA . THR A 1 116 ? -11.625 -2.387 13.394 1.00 88.69 116 THR A CA 1
ATOM 915 C C . THR A 1 116 ? -10.925 -3.644 13.887 1.00 88.69 116 THR A C 1
ATOM 917 O O . THR A 1 116 ? -10.366 -3.650 14.982 1.00 88.69 116 THR A O 1
ATOM 920 N N . ASP A 1 117 ? -10.906 -4.684 13.055 1.00 90.69 117 ASP A N 1
ATOM 921 C CA . ASP A 1 117 ? -10.248 -5.955 13.370 1.00 90.69 117 ASP A CA 1
ATOM 922 C C . ASP A 1 117 ? -8.741 -5.905 13.087 1.00 90.69 117 ASP A C 1
ATOM 924 O O . ASP A 1 117 ? -7.954 -6.609 13.718 1.00 90.69 117 ASP A O 1
ATOM 928 N N . MET A 1 118 ? -8.326 -5.080 12.120 1.00 91.31 118 MET A N 1
ATOM 929 C CA . MET A 1 118 ? -6.930 -4.965 11.701 1.00 91.31 118 MET A CA 1
ATOM 930 C C . MET A 1 118 ? -6.557 -3.538 11.297 1.00 91.31 118 MET A C 1
ATOM 932 O O . MET A 1 118 ? -7.233 -2.901 10.490 1.00 91.31 118 MET A O 1
ATOM 936 N N . ILE A 1 119 ? -5.411 -3.073 11.794 1.00 93.31 119 ILE A N 1
ATOM 937 C CA . ILE A 1 119 ? -4.805 -1.807 11.380 1.00 93.31 119 ILE A CA 1
ATOM 938 C C . ILE A 1 119 ? -3.618 -2.096 10.469 1.00 93.31 119 ILE A C 1
ATOM 940 O O . ILE A 1 119 ? -2.709 -2.841 10.832 1.00 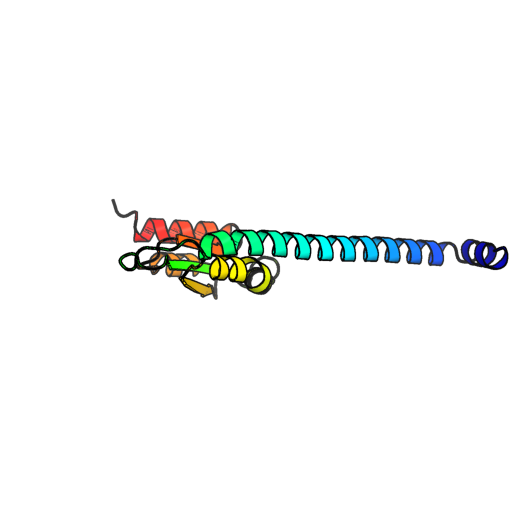93.31 119 ILE A O 1
ATOM 944 N N . VAL A 1 120 ? -3.618 -1.480 9.291 1.00 94.62 120 VAL A N 1
ATOM 945 C CA . VAL A 1 120 ? -2.521 -1.560 8.322 1.00 94.62 120 VAL A CA 1
ATOM 946 C C . VAL A 1 120 ? -1.850 -0.199 8.235 1.00 94.62 120 VAL A C 1
ATOM 948 O O . VAL A 1 120 ? -2.509 0.817 8.029 1.00 94.62 120 VAL A O 1
ATOM 951 N N . VAL A 1 121 ? -0.526 -0.166 8.357 1.00 94.94 121 VAL A N 1
ATOM 952 C CA . VAL A 1 121 ? 0.248 1.073 8.235 1.00 94.94 121 VAL A CA 1
ATOM 953 C C . VAL A 1 121 ? 0.928 1.115 6.875 1.00 94.94 121 VAL A C 1
ATOM 955 O O . VAL A 1 121 ? 1.773 0.277 6.568 1.00 94.94 121 VAL A O 1
ATOM 958 N N . ALA A 1 122 ? 0.581 2.111 6.065 1.00 94.06 122 ALA A N 1
ATOM 959 C CA . ALA A 1 122 ? 1.196 2.371 4.772 1.00 94.06 122 ALA A CA 1
ATOM 960 C C . ALA A 1 122 ? 2.053 3.644 4.861 1.00 94.06 122 ALA A C 1
ATOM 962 O O . ALA A 1 122 ? 1.585 4.759 4.632 1.00 94.06 122 ALA A O 1
ATOM 963 N N . 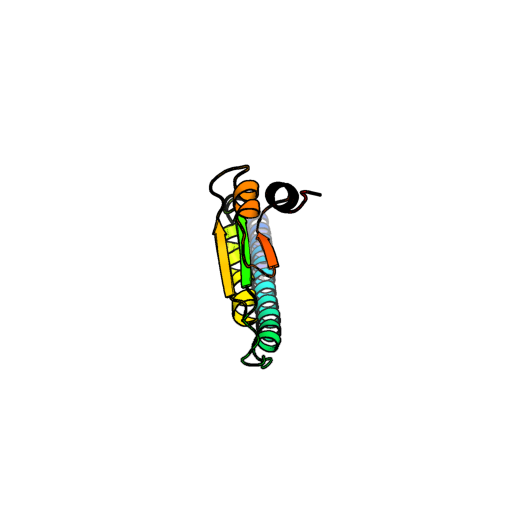GLY A 1 123 ? 3.328 3.489 5.212 1.00 91.38 123 GLY A N 1
ATOM 964 C CA . GLY A 1 123 ? 4.240 4.614 5.416 1.00 91.38 123 GLY A CA 1
ATOM 965 C C . GLY A 1 123 ? 5.689 4.174 5.599 1.00 91.38 123 GLY A C 1
ATOM 966 O O . GLY A 1 123 ? 6.070 3.085 5.181 1.00 91.38 123 GLY A O 1
ATOM 967 N N . GLY A 1 124 ? 6.500 5.050 6.193 1.00 90.50 124 GLY A N 1
ATOM 968 C CA . GLY A 1 124 ? 7.845 4.701 6.662 1.00 90.50 124 GLY A CA 1
ATOM 969 C C . GLY A 1 124 ? 7.858 4.345 8.149 1.00 90.50 124 GLY A C 1
ATOM 970 O O . GLY A 1 124 ? 6.815 4.347 8.806 1.00 90.50 124 GLY A O 1
ATOM 971 N N . ASP A 1 125 ? 9.053 4.136 8.698 1.00 91.62 125 ASP A N 1
ATOM 972 C CA . ASP A 1 125 ? 9.241 3.746 10.104 1.00 91.62 125 ASP A CA 1
ATOM 973 C C . ASP A 1 125 ? 8.670 4.772 11.096 1.00 91.62 125 ASP A C 1
ATOM 975 O O . ASP A 1 125 ? 8.117 4.400 12.129 1.00 91.62 125 ASP A O 1
ATOM 979 N N . GLY A 1 126 ? 8.726 6.067 10.758 1.00 91.56 126 GLY A N 1
ATOM 980 C CA . GLY A 1 126 ? 8.112 7.127 11.565 1.00 91.56 126 GLY A CA 1
ATOM 981 C C . GLY A 1 126 ? 6.597 6.956 11.697 1.00 91.56 126 GLY A C 1
ATOM 982 O O . GLY A 1 126 ? 6.065 6.970 12.802 1.00 91.56 126 GLY A O 1
ATOM 983 N N . THR A 1 127 ? 5.904 6.681 10.587 1.00 93.12 127 THR A N 1
ATOM 984 C CA . THR A 1 127 ? 4.449 6.451 10.580 1.00 93.12 127 THR A CA 1
ATOM 985 C C . THR A 1 127 ? 4.073 5.196 11.373 1.00 93.12 127 THR A C 1
ATOM 987 O O . THR A 1 127 ? 3.066 5.197 12.083 1.00 93.12 127 THR A O 1
ATOM 990 N N . LEU A 1 128 ? 4.894 4.142 11.305 1.00 94.19 128 LEU A N 1
ATOM 991 C CA . LEU A 1 128 ? 4.716 2.939 12.122 1.00 94.19 128 LEU A CA 1
ATOM 992 C C . LEU A 1 128 ? 4.871 3.248 13.617 1.00 94.19 128 LEU A C 1
ATOM 994 O O . LEU A 1 128 ? 3.981 2.926 14.401 1.00 94.19 128 LEU A O 1
ATOM 998 N N . SER A 1 129 ? 5.963 3.911 14.003 1.00 94.19 129 SER A N 1
ATOM 999 C CA . SER A 1 129 ? 6.241 4.284 15.396 1.00 94.19 129 SER A CA 1
ATOM 1000 C C . SER A 1 129 ? 5.143 5.174 15.989 1.00 94.19 129 SER A C 1
ATOM 1002 O O . SER A 1 129 ? 4.667 4.934 17.103 1.00 94.19 129 SER A O 1
ATOM 1004 N N . GLU A 1 130 ? 4.674 6.161 15.224 1.00 93.62 130 GLU A N 1
ATOM 1005 C CA . GLU A 1 130 ? 3.556 7.024 15.609 1.00 93.62 130 GLU A CA 1
ATOM 1006 C C . GLU A 1 130 ? 2.263 6.230 15.817 1.00 93.62 130 GLU A C 1
ATOM 1008 O O . GLU A 1 130 ? 1.598 6.408 16.839 1.00 93.62 130 GLU A O 1
ATOM 1013 N N . THR A 1 131 ? 1.937 5.329 14.885 1.00 94.12 131 THR A N 1
ATOM 1014 C CA . THR A 1 131 ? 0.732 4.489 14.952 1.00 94.12 131 THR A CA 1
ATOM 1015 C C . THR A 1 131 ? 0.755 3.584 16.182 1.00 94.12 131 THR A C 1
ATOM 1017 O O . THR A 1 131 ? -0.201 3.571 16.958 1.00 94.12 131 THR A O 1
ATOM 1020 N N . VAL A 1 132 ? 1.866 2.876 16.414 1.00 93.31 132 VAL A N 1
ATOM 1021 C CA . VAL A 1 132 ? 2.042 2.000 17.586 1.00 93.31 132 VAL A CA 1
ATOM 1022 C C . VAL A 1 132 ? 1.950 2.809 18.879 1.00 93.31 132 VAL A C 1
ATOM 1024 O O . VAL A 1 132 ? 1.253 2.414 19.814 1.00 93.31 132 VAL A O 1
ATOM 1027 N N . THR A 1 133 ? 2.590 3.979 18.926 1.00 93.06 133 THR A N 1
ATOM 1028 C CA . THR A 1 133 ? 2.510 4.883 20.081 1.00 93.06 133 THR A CA 1
ATOM 1029 C C . THR A 1 133 ? 1.078 5.369 20.327 1.00 93.06 133 THR A C 1
ATOM 1031 O O . THR A 1 133 ? 0.677 5.527 21.481 1.00 93.06 133 THR A O 1
ATOM 1034 N N . GLY A 1 134 ? 0.302 5.621 19.270 1.00 91.62 134 GLY A N 1
ATOM 1035 C CA . GLY A 1 134 ? -1.105 6.022 19.353 1.00 91.62 134 GLY A CA 1
ATOM 1036 C C . GLY A 1 134 ? -1.969 4.927 19.963 1.00 91.62 134 GLY A C 1
ATOM 1037 O O . GLY A 1 134 ? -2.645 5.166 20.964 1.00 91.62 134 GLY A O 1
ATOM 1038 N N . LEU A 1 135 ? -1.836 3.709 19.437 1.00 91.12 135 LEU A N 1
ATOM 1039 C CA . LEU A 1 135 ? -2.534 2.520 19.931 1.00 91.12 135 LEU A CA 1
ATOM 1040 C C . LEU A 1 135 ? -2.216 2.225 21.397 1.00 91.12 135 LEU A C 1
ATOM 1042 O O . LEU A 1 135 ? -3.126 2.036 22.205 1.00 91.12 135 LEU A O 1
ATOM 1046 N N . MET A 1 136 ? -0.934 2.254 21.768 1.00 90.50 136 MET A N 1
ATOM 1047 C CA . MET A 1 136 ? -0.500 2.015 23.148 1.00 90.50 136 MET A CA 1
ATOM 1048 C C . MET A 1 136 ? -1.038 3.067 24.120 1.00 90.50 136 MET A C 1
ATOM 1050 O O . MET A 1 136 ? -1.359 2.744 25.256 1.00 90.50 136 MET A O 1
ATOM 1054 N N . ARG A 1 137 ? -1.187 4.329 23.707 1.00 87.25 137 ARG A N 1
ATOM 1055 C CA . ARG A 1 137 ? -1.746 5.371 24.588 1.00 87.25 137 ARG A CA 1
ATOM 1056 C C . ARG A 1 137 ? -3.269 5.299 24.709 1.00 87.25 137 ARG A C 1
ATOM 1058 O O . ARG A 1 137 ? -3.798 5.679 25.752 1.00 87.25 137 ARG A O 1
ATOM 1065 N N . ALA A 1 138 ? -3.961 4.850 23.664 1.00 83.75 138 ALA A N 1
ATOM 1066 C CA . ALA A 1 138 ? -5.413 4.699 23.668 1.00 83.75 138 ALA A CA 1
ATOM 1067 C C . ALA A 1 138 ? -5.864 3.459 24.456 1.00 83.75 138 ALA A C 1
ATOM 1069 O O . ALA A 1 138 ? -6.774 3.559 25.278 1.00 83.75 138 ALA A O 1
ATOM 1070 N N . HIS A 1 139 ? -5.191 2.321 24.253 1.00 73.81 139 HIS A N 1
ATOM 1071 C CA . HIS A 1 139 ? -5.602 1.017 24.791 1.00 73.81 139 HIS A CA 1
ATOM 1072 C C . HIS A 1 139 ? -4.664 0.441 25.858 1.00 73.81 139 HIS A C 1
ATOM 1074 O O . HIS A 1 139 ? -5.059 -0.463 26.582 1.00 73.81 139 HIS A O 1
ATOM 1080 N N . GLY A 1 140 ? -3.443 0.963 26.000 1.00 62.84 140 GLY A N 1
ATOM 1081 C CA . GLY A 1 140 ? -2.464 0.519 27.002 1.00 62.84 140 GLY A CA 1
ATOM 1082 C C . GLY A 1 140 ? -2.633 1.153 28.384 1.00 62.84 140 GLY A C 1
ATOM 1083 O O . GLY A 1 140 ? -1.673 1.196 29.150 1.00 62.84 140 GLY A O 1
ATOM 1084 N N . ARG A 1 141 ? -3.827 1.658 28.720 1.00 50.00 141 ARG A N 1
ATOM 1085 C CA . ARG A 1 141 ? -4.175 1.953 30.116 1.00 50.00 141 ARG A CA 1
ATOM 1086 C C . ARG A 1 141 ? -4.417 0.628 30.843 1.00 50.00 141 ARG A C 1
ATOM 1088 O O . ARG A 1 141 ? -5.519 0.089 30.786 1.00 50.00 141 ARG A O 1
ATOM 1095 N N . VAL A 1 142 ? -3.362 0.130 31.483 1.00 43.09 142 VAL A N 1
ATOM 1096 C CA . VAL A 1 142 ? -3.434 -0.764 32.648 1.00 43.09 142 VAL A CA 1
ATOM 1097 C C . VAL A 1 142 ? -3.441 0.099 33.901 1.00 43.09 142 VAL A C 1
ATOM 1099 O O . VAL A 1 142 ? -2.688 1.101 33.905 1.00 43.09 142 VAL A O 1
#

Radius of gyration: 23.68 Å; chains: 1; bounding box: 58×34×77 Å

Foldseek 3Di:
DVVVVVVCVVPVVVVVVVVVVVVVVVVVVVVVVVVVVVLVVLLVVLLVLQPPDDDPVDDAAEEEEEAECPAPVSCLVVCCVVRPVSSCVSNRYRYHYDYDPDQLVLLVVLLPDDDHPYYHYRHDPSSVVSNVNSVCVNPVPD

pLDDT: mean 89.69, std 9.05, range [43.09, 97.44]

Secondary structure (DSSP, 8-state):
-HHHHHHHHHTHHHHHHHHHHHHHHHHHHHHHHHHHHHHHHHHHHHHHHHTSPPPTTSPPPEEEEEE-TTHHHHTHHHHIIIIIHHHHHHTT-EEEEEE--STTHHHHHHHH--S-SEEEEES-HHHHHHHHHHHHHHH---

InterPro domains:
  IPR001206 Diacylglycerol kinase, catalytic domain [PF00781] (62-138)
  IPR001206 Diacylglycerol kinase, catalytic domain [PS50146] (58-142)
  IPR016064 NAD kinase/diacylglycerol kinase-like domain superfamily [SSF111331] (60-139)
  IPR017438 Inorganic polyphosphate/ATP-NAD kinase, N-terminal [G3DSA:3.40.50.10330] (52-141)
  IPR050187 Lipid Phosphate Formation and Regulation [PTHR12358] (24-137)

Organism: NCBI:txid36148